Protein AF-A0A965TCE0-F1 (afdb_monomer)

Mean predicted aligned error: 10.78 Å

Structure (mmCIF, N/CA/C/O backbone):
data_AF-A0A965TCE0-F1
#
_entry.id   AF-A0A965TCE0-F1
#
loop_
_atom_site.group_PDB
_atom_site.id
_atom_site.type_symbol
_atom_site.label_atom_id
_atom_site.label_alt_id
_atom_site.label_comp_id
_atom_site.label_asym_id
_atom_site.label_entity_id
_atom_site.label_seq_id
_atom_site.pdbx_PDB_ins_code
_atom_site.Cartn_x
_atom_site.Cartn_y
_atom_site.Cartn_z
_atom_site.occupancy
_atom_site.B_iso_or_equiv
_atom_site.auth_seq_id
_atom_site.auth_comp_id
_atom_site.auth_asym_id
_atom_site.auth_atom_id
_atom_site.pdbx_PDB_model_num
ATOM 1 N N . MET A 1 1 ? -20.098 -4.892 11.037 1.00 59.28 1 MET A N 1
ATOM 2 C CA . MET A 1 1 ? -19.060 -5.563 10.217 1.00 59.28 1 MET A CA 1
ATOM 3 C C . MET A 1 1 ? -19.435 -5.696 8.741 1.00 59.28 1 MET A C 1
ATOM 5 O O . MET A 1 1 ? -18.670 -5.194 7.932 1.00 59.28 1 MET A O 1
ATOM 9 N N . LYS A 1 2 ? -20.600 -6.264 8.374 1.00 73.56 2 LYS A N 1
ATOM 10 C CA . LYS A 1 2 ? -21.004 -6.476 6.961 1.00 73.56 2 LYS A CA 1
ATOM 11 C C . LYS A 1 2 ? -20.882 -5.236 6.051 1.00 73.56 2 LYS A C 1
ATOM 13 O O . LYS A 1 2 ? -20.307 -5.339 4.979 1.00 73.56 2 LYS A O 1
ATOM 18 N N . LYS A 1 3 ? -21.324 -4.051 6.501 1.00 81.31 3 LYS A N 1
ATOM 19 C CA . LYS A 1 3 ? -21.211 -2.800 5.715 1.00 81.31 3 LYS A CA 1
ATOM 20 C C . LYS A 1 3 ? -19.762 -2.355 5.455 1.00 81.31 3 LYS A C 1
ATOM 22 O O . LYS A 1 3 ? -19.452 -1.919 4.359 1.00 81.31 3 LYS A O 1
ATOM 27 N N . ARG A 1 4 ? -18.860 -2.499 6.436 1.00 78.06 4 ARG A N 1
ATOM 28 C CA . ARG A 1 4 ? -17.434 -2.141 6.273 1.00 78.06 4 ARG A CA 1
ATOM 29 C C . ARG A 1 4 ? -16.733 -3.072 5.291 1.00 78.06 4 ARG A C 1
ATOM 31 O O . ARG A 1 4 ? -15.971 -2.614 4.454 1.00 78.06 4 ARG A O 1
ATOM 38 N N . PHE A 1 5 ? -17.042 -4.364 5.377 1.00 77.00 5 PHE A N 1
ATOM 39 C CA . PHE A 1 5 ? -16.544 -5.350 4.426 1.00 77.00 5 PHE A CA 1
ATOM 40 C C . PHE A 1 5 ? -17.052 -5.072 3.004 1.00 77.00 5 PHE A C 1
ATOM 42 O O . PHE A 1 5 ? -16.275 -5.134 2.063 1.00 77.00 5 PHE A O 1
ATOM 49 N N . LEU A 1 6 ? -18.318 -4.667 2.856 1.00 84.88 6 LEU A N 1
ATOM 50 C CA . LEU A 1 6 ? -18.862 -4.226 1.571 1.00 84.88 6 LEU A CA 1
ATOM 51 C C . LEU A 1 6 ? -18.108 -3.011 1.006 1.00 84.88 6 LEU A C 1
ATOM 53 O O . LEU A 1 6 ? -17.729 -3.039 -0.158 1.00 84.88 6 LEU A O 1
ATOM 57 N N . TYR A 1 7 ? -17.849 -1.973 1.813 1.00 81.81 7 TYR A N 1
ATOM 58 C CA . TYR A 1 7 ? -17.068 -0.813 1.359 1.00 81.81 7 TYR A CA 1
ATOM 59 C C . TYR A 1 7 ? -15.640 -1.189 0.966 1.00 81.81 7 TYR A C 1
ATOM 61 O O . TYR A 1 7 ? -15.145 -0.707 -0.043 1.00 81.81 7 TYR A O 1
ATOM 69 N N . PHE A 1 8 ? -15.007 -2.092 1.715 1.00 78.88 8 PHE A N 1
ATOM 70 C CA . PHE A 1 8 ? -13.696 -2.627 1.362 1.00 78.88 8 PHE A CA 1
ATOM 71 C C . PHE A 1 8 ? -13.705 -3.350 0.010 1.00 78.88 8 PHE A C 1
ATOM 73 O O . PHE A 1 8 ? -12.861 -3.066 -0.837 1.00 78.88 8 PHE A O 1
ATOM 80 N N . LEU A 1 9 ? -14.687 -4.224 -0.230 1.00 84.25 9 LEU A N 1
ATOM 81 C CA . LEU A 1 9 ? -14.843 -4.893 -1.523 1.00 84.25 9 LEU A CA 1
ATOM 82 C C . LEU A 1 9 ? -15.108 -3.899 -2.661 1.00 84.25 9 LEU A C 1
ATOM 84 O O . LEU A 1 9 ? -14.527 -4.041 -3.732 1.00 84.25 9 LEU A O 1
ATOM 88 N N . LEU A 1 10 ? -15.938 -2.877 -2.429 1.00 85.50 10 LEU A N 1
ATOM 89 C CA . LEU A 1 10 ? -16.211 -1.827 -3.413 1.00 85.50 10 LEU A CA 1
ATOM 90 C C . LEU A 1 10 ? -14.936 -1.047 -3.763 1.00 85.50 10 LEU A C 1
ATOM 92 O O . LEU A 1 10 ? -14.666 -0.800 -4.932 1.00 85.50 10 LEU A O 1
ATOM 96 N N . SER A 1 11 ? -14.127 -0.701 -2.762 1.00 78.12 11 SER A N 1
ATOM 97 C CA . SER A 1 11 ? -12.841 -0.035 -2.964 1.00 78.12 11 SER A CA 1
ATOM 98 C C . SER A 1 11 ? -11.867 -0.877 -3.787 1.00 78.12 11 SER A C 1
ATOM 100 O O . SER A 1 11 ? -11.228 -0.346 -4.693 1.00 78.12 11 SER A O 1
ATOM 102 N N . ILE A 1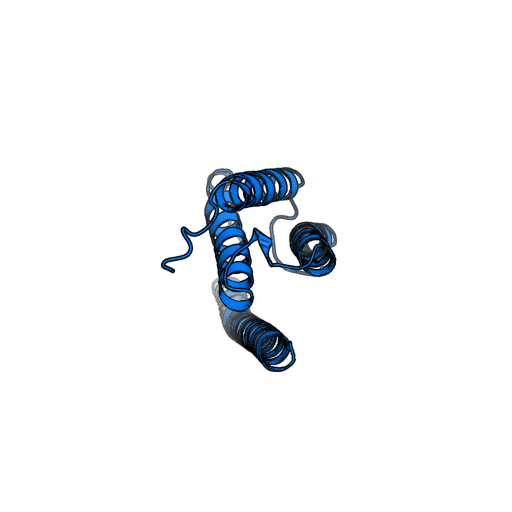 12 ? -11.787 -2.187 -3.526 1.00 81.19 12 ILE A N 1
ATOM 103 C CA . ILE A 1 12 ? -10.992 -3.111 -4.350 1.00 81.19 12 ILE A CA 1
ATOM 104 C C . ILE A 1 12 ? -11.525 -3.142 -5.784 1.00 81.19 12 ILE A C 1
ATOM 106 O O . ILE A 1 12 ? -10.739 -3.065 -6.723 1.00 81.19 12 ILE A O 1
ATOM 110 N N . LEU A 1 13 ? -12.844 -3.216 -5.970 1.00 83.00 13 LEU A N 1
ATOM 111 C CA . LEU A 1 13 ? -13.450 -3.223 -7.300 1.00 83.00 13 LEU A CA 1
ATOM 112 C C . LEU A 1 13 ? -13.110 -1.943 -8.081 1.00 83.00 13 LEU A C 1
ATOM 114 O O . LEU A 1 13 ? -12.699 -2.029 -9.234 1.00 83.00 13 LEU A O 1
ATOM 118 N N . CYS A 1 14 ? -13.212 -0.770 -7.450 1.00 81.50 14 CYS A N 1
ATOM 119 C CA . CYS A 1 14 ? -12.823 0.501 -8.065 1.00 81.50 14 CYS A CA 1
ATOM 120 C C . CYS A 1 14 ? -11.334 0.536 -8.433 1.00 81.50 14 CYS A C 1
ATOM 122 O O . CYS A 1 14 ? -10.990 1.021 -9.510 1.00 81.50 14 CYS A O 1
ATOM 124 N N . LEU A 1 15 ? -10.457 -0.004 -7.578 1.00 78.38 15 LEU A N 1
ATOM 125 C CA . LEU A 1 15 ? -9.028 -0.135 -7.877 1.00 78.38 15 LEU A CA 1
ATOM 126 C C . LEU A 1 15 ? -8.794 -1.033 -9.096 1.00 78.38 15 LEU A C 1
ATOM 128 O O . LEU A 1 15 ? -8.068 -0.637 -10.000 1.00 78.38 15 LEU A O 1
ATOM 132 N N . LEU A 1 16 ? -9.440 -2.200 -9.165 1.00 78.56 16 LEU A N 1
ATOM 133 C CA . LEU A 1 16 ? -9.319 -3.114 -10.306 1.00 78.56 16 LEU A CA 1
ATOM 134 C C . LEU A 1 16 ? -9.824 -2.482 -11.608 1.00 78.56 16 LEU A C 1
ATOM 136 O O . LEU A 1 16 ? -9.181 -2.637 -12.645 1.00 78.56 16 LEU A O 1
ATOM 140 N N . ILE A 1 17 ? -10.932 -1.734 -11.558 1.00 78.44 17 ILE A N 1
ATOM 141 C CA . ILE A 1 17 ? -11.440 -0.976 -12.710 1.00 78.44 17 ILE A CA 1
ATOM 142 C C . ILE A 1 17 ? -10.420 0.087 -13.131 1.00 78.44 17 ILE A C 1
ATOM 144 O O . ILE A 1 17 ? -10.080 0.161 -14.307 1.00 78.44 17 ILE A O 1
ATOM 148 N N . GLY A 1 18 ? -9.893 0.874 -12.187 1.00 72.12 18 GLY A N 1
ATOM 149 C CA . GLY A 1 18 ? -8.883 1.898 -12.468 1.00 72.12 18 GLY A CA 1
ATOM 150 C C . GLY A 1 18 ? -7.609 1.317 -13.085 1.00 72.12 18 GLY A C 1
ATOM 151 O O . GLY A 1 18 ? -7.105 1.849 -14.071 1.00 72.12 18 GLY A O 1
ATOM 152 N N . VAL A 1 19 ? -7.135 0.180 -12.567 1.00 71.06 19 VAL A N 1
ATOM 153 C CA . VAL A 1 19 ? -6.007 -0.572 -13.132 1.00 71.06 19 VAL A CA 1
ATOM 154 C C . VAL A 1 19 ? -6.335 -1.059 -14.545 1.00 71.06 19 VAL A C 1
ATOM 156 O O . VAL A 1 19 ? -5.535 -0.857 -15.453 1.00 71.06 19 VAL A O 1
ATOM 159 N N . GLY A 1 20 ? -7.514 -1.648 -14.764 1.00 75.50 20 GLY A N 1
ATOM 160 C CA . GLY A 1 20 ? -7.950 -2.107 -16.085 1.00 75.50 20 GLY A CA 1
ATOM 161 C C . GLY A 1 20 ? -8.004 -0.977 -17.116 1.00 75.50 20 GLY A C 1
ATOM 162 O O . GLY A 1 20 ? -7.475 -1.125 -18.216 1.00 75.50 20 GLY A O 1
ATOM 163 N N . VAL A 1 21 ? -8.565 0.174 -16.736 1.00 74.50 21 VAL A N 1
ATOM 164 C CA . VAL A 1 21 ? -8.596 1.398 -17.552 1.00 74.50 21 VAL A CA 1
ATOM 165 C C . VAL A 1 21 ? -7.176 1.877 -17.858 1.00 74.50 21 VAL A C 1
ATOM 167 O O . VAL A 1 21 ? -6.846 2.114 -19.017 1.00 74.50 21 VAL A O 1
ATOM 170 N N . TYR A 1 22 ? -6.309 1.962 -16.846 1.00 67.19 22 TYR A N 1
ATOM 171 C CA . TYR A 1 22 ? -4.913 2.351 -17.031 1.00 67.19 22 TYR A CA 1
ATOM 172 C C . TYR A 1 22 ? -4.184 1.425 -18.007 1.00 67.19 22 TYR A C 1
ATOM 174 O O . TYR A 1 22 ? -3.510 1.911 -18.906 1.00 67.19 22 TYR A O 1
ATOM 182 N N . TYR A 1 23 ? -4.342 0.105 -17.888 1.00 65.75 23 TYR A N 1
ATOM 183 C CA . TYR A 1 23 ? -3.731 -0.845 -18.821 1.00 65.75 23 TYR A CA 1
ATOM 184 C C . TYR A 1 23 ? -4.290 -0.738 -20.233 1.00 65.75 23 TYR A C 1
ATOM 186 O O . TYR A 1 23 ? -3.519 -0.834 -21.185 1.00 65.75 23 TYR A O 1
ATOM 194 N N . PHE A 1 24 ? -5.600 -0.528 -20.370 1.00 70.88 24 PHE A N 1
ATOM 195 C CA . PHE A 1 24 ? -6.242 -0.332 -21.664 1.00 70.88 24 PHE A CA 1
ATOM 196 C C . PHE A 1 24 ? -5.622 0.865 -22.401 1.00 70.88 24 PHE A C 1
ATOM 198 O O . PHE A 1 24 ? -5.135 0.702 -23.514 1.00 70.88 24 PHE A O 1
ATOM 205 N N . PHE A 1 25 ? -5.505 2.017 -21.734 1.00 65.62 25 PHE A N 1
ATOM 206 C CA . PHE A 1 25 ? -4.917 3.226 -22.325 1.00 65.62 25 PHE A CA 1
ATOM 207 C C . PHE A 1 25 ? -3.379 3.206 -22.409 1.00 65.62 25 PHE A C 1
ATOM 209 O O . PHE A 1 25 ? -2.800 3.739 -23.353 1.00 65.62 25 PHE A O 1
ATOM 216 N N . LYS A 1 26 ? -2.677 2.574 -21.459 1.00 60.50 26 LYS A N 1
ATOM 217 C CA . LYS A 1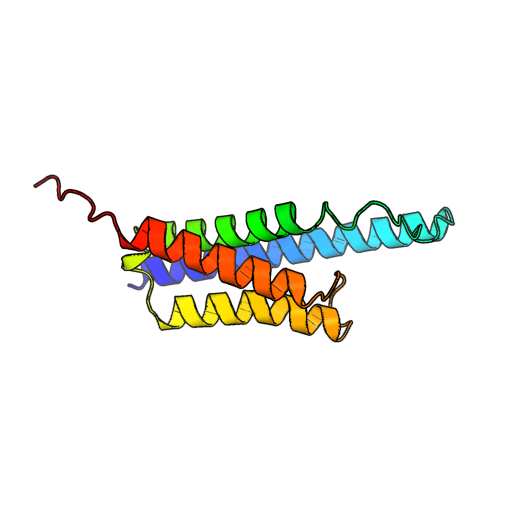 26 ? -1.207 2.438 -21.493 1.00 60.50 26 LYS A CA 1
ATOM 218 C C . LYS A 1 26 ? -0.750 1.552 -22.644 1.00 60.50 26 LYS A C 1
ATOM 220 O O . LYS A 1 26 ? 0.324 1.789 -23.194 1.00 60.50 26 LYS A O 1
ATOM 225 N N . LYS A 1 27 ? -1.547 0.544 -23.012 1.00 52.09 27 LYS A N 1
ATOM 226 C CA . LYS A 1 27 ? -1.276 -0.285 -24.188 1.00 52.09 27 LYS A CA 1
ATOM 227 C C . LYS A 1 27 ? -1.204 0.584 -25.444 1.00 52.09 27 LYS A C 1
ATOM 229 O O . LYS A 1 27 ? -0.267 0.419 -26.214 1.00 52.09 27 LYS A O 1
ATOM 234 N N . ASP A 1 28 ? -2.096 1.562 -25.578 1.00 47.25 28 ASP A N 1
ATOM 235 C CA . ASP A 1 28 ? -2.088 2.495 -26.707 1.00 47.25 28 ASP A CA 1
ATOM 236 C C . ASP A 1 28 ? -0.900 3.462 -26.663 1.00 47.25 28 ASP A C 1
ATOM 238 O O . ASP A 1 28 ? -0.288 3.707 -27.696 1.00 47.25 28 ASP A O 1
ATOM 242 N N . ILE A 1 29 ? -0.499 3.948 -25.484 1.00 52.03 29 ILE A N 1
ATOM 243 C CA . ILE A 1 29 ? 0.675 4.829 -25.337 1.00 52.03 29 ILE A CA 1
ATOM 244 C C . ILE A 1 29 ? 1.976 4.094 -25.687 1.00 52.03 29 ILE A C 1
ATOM 246 O O . ILE A 1 29 ? 2.776 4.613 -26.457 1.00 52.03 29 ILE A O 1
ATOM 250 N N . LEU A 1 30 ? 2.175 2.868 -25.191 1.00 49.16 30 LEU A N 1
ATOM 251 C CA . LEU A 1 30 ? 3.369 2.071 -25.504 1.00 49.16 30 LEU A CA 1
ATOM 252 C C . LEU A 1 30 ? 3.403 1.636 -26.978 1.00 49.16 30 LEU A C 1
ATOM 254 O O . LEU A 1 30 ? 4.477 1.575 -27.575 1.00 49.16 30 LEU A O 1
ATOM 258 N N . VAL A 1 31 ? 2.240 1.366 -27.584 1.00 48.38 31 VAL A N 1
ATOM 259 C CA . VAL A 1 31 ? 2.121 1.098 -29.025 1.00 48.38 31 VAL A CA 1
ATOM 260 C C . VAL A 1 31 ? 2.424 2.362 -29.832 1.00 48.38 31 VAL A C 1
ATOM 262 O O . VAL A 1 31 ? 3.186 2.285 -30.792 1.00 48.38 31 VAL A O 1
ATOM 265 N N . TYR A 1 32 ? 1.925 3.528 -29.424 1.00 45.56 32 TYR A N 1
ATOM 266 C CA . TYR A 1 32 ? 2.173 4.810 -30.086 1.00 45.56 32 TYR A CA 1
ATOM 267 C C . TYR A 1 32 ? 3.643 5.252 -29.979 1.00 45.56 32 TYR A C 1
ATOM 269 O O . TYR A 1 32 ? 4.245 5.625 -30.984 1.00 45.56 32 TYR A O 1
ATOM 277 N N . GLU A 1 33 ? 4.267 5.116 -28.805 1.00 50.78 33 GLU A N 1
ATOM 278 C CA . GLU A 1 33 ? 5.706 5.347 -28.603 1.00 50.78 33 GLU A CA 1
ATOM 279 C C . GLU A 1 33 ? 6.558 4.391 -29.454 1.00 50.78 33 GLU A C 1
ATOM 281 O O . GLU A 1 33 ? 7.543 4.819 -30.062 1.00 50.78 33 GLU A O 1
ATOM 286 N N . SER A 1 34 ? 6.139 3.123 -29.584 1.00 49.72 34 SER A N 1
ATOM 287 C CA . SER A 1 34 ? 6.792 2.156 -30.477 1.00 49.72 34 SER A CA 1
ATOM 288 C C . SER A 1 34 ? 6.614 2.495 -31.964 1.00 49.72 34 SER A C 1
ATOM 290 O O . SER A 1 34 ? 7.547 2.308 -32.743 1.00 49.72 34 SER A O 1
ATOM 292 N N . PHE A 1 35 ? 5.458 3.046 -32.354 1.00 44.69 35 PHE A N 1
ATOM 293 C CA . PHE A 1 35 ? 5.124 3.418 -33.734 1.00 44.69 35 PHE A CA 1
ATOM 294 C C . PHE A 1 35 ? 5.828 4.711 -34.181 1.00 44.69 35 PHE A C 1
ATOM 296 O O . PHE A 1 35 ? 6.182 4.850 -35.347 1.00 44.69 35 PHE A O 1
ATOM 303 N N . ILE A 1 36 ? 6.091 5.636 -33.249 1.00 51.59 36 ILE A N 1
ATOM 304 C CA . ILE A 1 36 ? 6.855 6.879 -33.483 1.00 51.59 36 ILE A CA 1
ATOM 305 C C . ILE A 1 36 ? 8.373 6.648 -33.362 1.00 51.59 36 ILE A C 1
ATOM 307 O O . ILE A 1 36 ? 9.175 7.534 -33.647 1.00 51.59 36 ILE A O 1
ATOM 311 N N . GLY A 1 37 ? 8.806 5.440 -32.986 1.00 43.66 37 GLY A N 1
ATOM 312 C CA . GLY A 1 37 ? 10.226 5.112 -32.864 1.00 43.66 37 GLY A CA 1
ATOM 313 C C . GLY A 1 37 ? 10.903 5.787 -31.670 1.00 43.66 37 GLY A C 1
ATOM 314 O O . GLY A 1 37 ? 12.132 5.887 -31.637 1.00 43.66 37 GLY A O 1
ATOM 315 N N . ILE A 1 38 ? 10.126 6.220 -30.670 1.00 51.06 38 ILE A N 1
ATOM 316 C CA . ILE A 1 38 ? 10.657 6.693 -29.393 1.00 51.06 38 ILE A CA 1
ATOM 317 C C . ILE A 1 38 ? 11.140 5.446 -28.654 1.00 51.06 38 ILE A C 1
ATOM 319 O O . ILE A 1 38 ? 10.414 4.815 -27.888 1.00 51.06 38 ILE A O 1
ATOM 323 N N . LYS A 1 39 ? 12.389 5.043 -28.919 1.00 48.97 39 LYS A N 1
ATOM 324 C CA . LYS A 1 39 ? 13.095 4.116 -28.032 1.00 48.97 39 LYS A CA 1
ATOM 325 C C . LYS A 1 39 ? 12.977 4.708 -26.641 1.00 48.97 39 LYS A C 1
ATOM 327 O O . LYS A 1 39 ? 13.366 5.862 -26.485 1.00 48.97 39 LYS A O 1
ATOM 332 N N . LYS A 1 40 ? 12.452 3.920 -25.690 1.00 49.28 40 LYS A N 1
ATOM 333 C CA . LYS A 1 40 ? 12.522 4.156 -24.242 1.00 49.28 40 LYS A CA 1
ATOM 334 C C . LYS A 1 40 ? 13.888 4.776 -23.983 1.00 49.28 40 LYS A C 1
ATOM 336 O O . LYS A 1 40 ? 14.899 4.074 -24.026 1.00 49.28 40 LYS A O 1
ATOM 341 N N . SER A 1 41 ? 13.949 6.100 -23.901 1.00 43.50 41 SER A N 1
ATOM 342 C CA . SER A 1 41 ? 15.214 6.756 -23.668 1.00 43.50 41 SER A CA 1
ATOM 343 C C . SER A 1 41 ? 15.612 6.239 -22.299 1.00 43.50 41 SER A C 1
ATOM 345 O O . SER A 1 41 ? 14.808 6.245 -21.364 1.00 43.50 41 SER A O 1
ATOM 347 N N . ASN A 1 42 ? 16.815 5.686 -22.196 1.00 42.91 42 ASN A N 1
ATOM 348 C CA . ASN A 1 42 ? 17.465 5.551 -20.907 1.00 42.91 42 ASN A CA 1
ATOM 349 C C . ASN A 1 42 ? 17.645 6.988 -20.416 1.00 42.91 42 ASN A C 1
ATOM 351 O O . ASN A 1 42 ? 18.668 7.617 -20.666 1.00 42.91 42 ASN A O 1
ATOM 355 N N . ILE A 1 43 ? 16.590 7.573 -19.848 1.00 47.56 43 ILE A N 1
ATOM 356 C CA . ILE A 1 43 ? 16.655 8.895 -19.262 1.00 47.56 43 ILE A CA 1
ATOM 357 C C . ILE A 1 43 ? 17.322 8.665 -17.915 1.00 47.56 43 ILE A C 1
ATOM 359 O O . ILE A 1 43 ? 16.667 8.462 -16.895 1.00 47.56 43 ILE A O 1
ATOM 363 N N . GLU A 1 44 ? 18.652 8.676 -17.937 1.00 40.41 44 GLU A N 1
ATOM 364 C CA . GLU A 1 44 ? 19.553 8.520 -16.790 1.00 40.41 44 GLU A CA 1
ATOM 365 C C . GLU A 1 44 ? 19.352 9.603 -15.697 1.00 40.41 44 GLU A C 1
ATOM 367 O O . GLU A 1 44 ? 20.078 9.637 -14.710 1.00 40.41 44 GLU A O 1
ATOM 372 N N . GLY A 1 45 ? 18.335 10.467 -15.821 1.00 40.00 45 GLY A N 1
ATOM 373 C CA . GLY A 1 45 ? 17.971 11.515 -14.862 1.00 40.00 45 GLY A CA 1
ATOM 374 C C . GLY A 1 45 ? 16.750 11.238 -13.967 1.00 40.00 45 GLY A C 1
ATOM 375 O O . GLY A 1 45 ? 16.512 12.017 -13.050 1.00 40.00 45 GLY A O 1
ATOM 376 N N . TYR A 1 46 ? 15.976 10.161 -14.174 1.00 45.34 46 TYR A N 1
ATOM 377 C CA . TYR A 1 46 ? 14.728 9.906 -13.412 1.00 45.34 46 TYR A CA 1
ATOM 378 C C . TYR A 1 46 ? 14.896 9.082 -12.120 1.00 45.34 46 TYR A C 1
ATOM 380 O O . TYR A 1 46 ? 13.909 8.725 -11.482 1.00 45.34 46 TYR A O 1
ATOM 3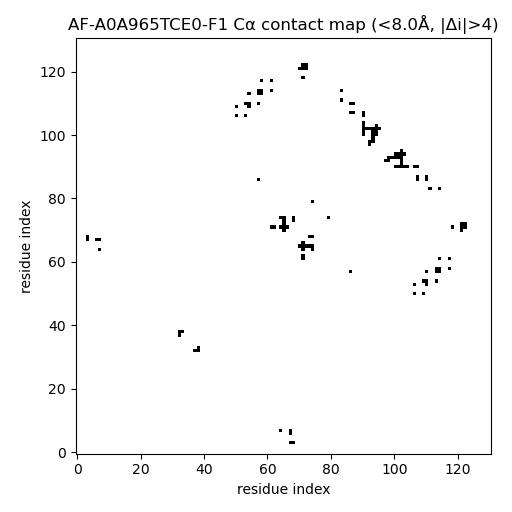88 N N . SER A 1 47 ? 16.129 8.818 -11.678 1.00 47.59 47 SER A N 1
ATOM 389 C CA . SER A 1 47 ? 16.410 8.021 -10.466 1.00 47.59 47 SER A CA 1
ATOM 390 C C . SER A 1 47 ? 15.804 8.617 -9.180 1.00 47.59 47 SER A C 1
ATOM 392 O O . SER A 1 47 ? 15.386 7.891 -8.284 1.00 47.59 47 SER A O 1
ATOM 394 N N . PHE A 1 48 ? 15.668 9.945 -9.103 1.00 44.31 48 PHE A N 1
ATOM 395 C CA . PHE A 1 48 ? 15.125 10.635 -7.926 1.00 44.31 48 PHE A CA 1
ATOM 396 C C . PHE A 1 48 ? 13.616 10.932 -7.989 1.00 44.31 48 PHE A C 1
ATOM 398 O O . PHE A 1 48 ? 13.120 11.606 -7.092 1.00 44.31 48 PHE A O 1
ATOM 405 N N . ALA A 1 49 ? 12.871 10.485 -9.007 1.00 52.50 49 ALA A N 1
ATOM 406 C CA . ALA A 1 49 ? 11.495 10.957 -9.241 1.00 52.50 49 ALA A CA 1
ATOM 407 C C . ALA A 1 49 ? 10.385 9.894 -9.109 1.00 52.50 49 ALA A C 1
ATOM 409 O O . ALA A 1 49 ? 9.213 10.269 -9.106 1.00 52.50 49 ALA A O 1
ATOM 410 N N . ASN A 1 50 ? 10.716 8.606 -8.957 1.00 61.41 50 ASN A N 1
ATOM 411 C CA . ASN A 1 50 ? 9.700 7.538 -8.896 1.00 61.41 50 ASN A CA 1
ATOM 412 C C . ASN A 1 50 ? 9.157 7.270 -7.479 1.00 61.41 50 ASN A C 1
ATOM 414 O O . ASN A 1 50 ? 7.985 6.945 -7.328 1.00 61.41 50 ASN A O 1
ATOM 418 N N . TRP A 1 51 ? 9.946 7.539 -6.434 1.00 67.88 51 TRP A N 1
ATOM 419 C CA . TRP A 1 51 ? 9.561 7.270 -5.038 1.00 67.88 51 TRP A CA 1
ATOM 420 C C . TRP A 1 51 ? 8.357 8.088 -4.540 1.00 67.88 51 TRP A C 1
ATOM 422 O O . TRP A 1 51 ? 7.641 7.655 -3.638 1.00 67.88 51 TRP A O 1
ATOM 432 N N . LEU A 1 52 ? 8.125 9.286 -5.092 1.00 72.56 52 LEU A N 1
ATOM 433 C CA . LEU A 1 52 ? 7.023 10.152 -4.663 1.00 72.56 52 LEU A CA 1
ATOM 434 C C . LEU A 1 52 ? 5.654 9.640 -5.155 1.00 72.56 52 LEU A C 1
ATOM 436 O O . LEU A 1 52 ? 4.766 9.498 -4.314 1.00 72.56 52 LEU A O 1
ATOM 440 N N . PRO A 1 53 ? 5.449 9.341 -6.455 1.00 75.19 53 PRO A N 1
ATOM 441 C CA . PRO A 1 53 ? 4.247 8.648 -6.924 1.00 75.19 53 PRO A CA 1
ATOM 442 C C . PRO A 1 53 ? 3.935 7.366 -6.144 1.00 75.19 53 PRO A C 1
ATOM 444 O O . PRO A 1 53 ? 2.785 7.154 -5.756 1.00 75.19 53 PRO A O 1
ATOM 447 N N . ASP A 1 54 ? 4.964 6.572 -5.858 1.00 75.38 54 ASP A N 1
ATOM 448 C CA . ASP A 1 54 ? 4.866 5.309 -5.130 1.00 75.38 54 ASP A CA 1
ATOM 449 C C . ASP A 1 54 ? 4.383 5.525 -3.688 1.00 75.38 54 ASP A C 1
ATOM 451 O O . ASP A 1 54 ? 3.369 4.960 -3.264 1.00 75.38 54 ASP A O 1
ATOM 455 N N . LEU A 1 55 ? 5.004 6.457 -2.957 1.00 80.44 55 LEU A N 1
ATOM 456 C CA . LEU A 1 55 ? 4.530 6.870 -1.633 1.00 80.44 55 LEU A CA 1
ATOM 457 C C . LEU A 1 55 ? 3.114 7.452 -1.675 1.00 80.44 55 LEU A C 1
ATOM 459 O O . LEU A 1 55 ? 2.307 7.180 -0.788 1.00 80.44 55 LEU A O 1
ATOM 463 N N . CYS A 1 56 ? 2.778 8.262 -2.681 1.00 82.69 56 CYS A N 1
ATOM 464 C CA . CYS A 1 56 ? 1.437 8.829 -2.813 1.00 82.69 56 CYS A CA 1
ATOM 465 C C . CYS A 1 56 ? 0.380 7.735 -2.988 1.00 82.69 56 CYS A C 1
ATOM 467 O O . CYS A 1 56 ? -0.687 7.822 -2.370 1.00 82.69 56 CYS A O 1
ATOM 469 N N . TRP A 1 57 ? 0.669 6.708 -3.788 1.00 83.56 57 TRP A N 1
ATOM 470 C CA . TRP A 1 57 ? -0.204 5.551 -3.949 1.00 83.56 57 TRP A CA 1
ATOM 471 C C . TRP A 1 57 ? -0.373 4.798 -2.626 1.00 83.56 57 TRP A C 1
ATOM 473 O O . TRP A 1 57 ? -1.509 4.579 -2.189 1.00 83.56 57 TRP A O 1
ATOM 483 N N . GLU A 1 58 ? 0.733 4.476 -1.952 1.00 88.50 58 GLU A N 1
ATOM 484 C CA . GLU A 1 58 ? 0.714 3.746 -0.686 1.00 88.50 58 GLU A CA 1
ATOM 485 C C . GLU A 1 58 ? -0.106 4.505 0.361 1.00 88.50 58 GLU A C 1
ATOM 487 O O . GLU A 1 58 ? -1.066 3.979 0.927 1.00 88.50 58 GLU A O 1
ATOM 492 N N . ILE A 1 59 ? 0.231 5.773 0.598 1.00 89.19 59 ILE A N 1
ATOM 493 C CA . ILE A 1 59 ? -0.421 6.608 1.606 1.00 89.19 59 ILE A CA 1
ATOM 494 C C . ILE A 1 59 ? -1.913 6.767 1.297 1.00 89.19 59 ILE A C 1
ATOM 496 O O . ILE A 1 59 ? -2.739 6.668 2.208 1.00 89.19 59 ILE A O 1
ATOM 500 N N . SER A 1 60 ? -2.286 6.945 0.026 1.00 88.50 60 SER A N 1
ATOM 501 C CA . SER A 1 60 ? -3.696 6.993 -0.384 1.00 88.50 60 SER A CA 1
ATOM 502 C C . SER A 1 60 ? -4.430 5.694 -0.042 1.00 88.50 60 SER A C 1
ATOM 504 O O . SER A 1 60 ? -5.547 5.731 0.485 1.00 88.50 60 SER A O 1
ATOM 506 N N . PHE A 1 61 ? -3.794 4.542 -0.269 1.00 89.38 61 PHE A N 1
ATOM 507 C CA . PHE A 1 61 ? -4.356 3.237 0.074 1.00 89.38 61 PHE A CA 1
ATOM 508 C C . PHE A 1 61 ? -4.525 3.065 1.592 1.00 89.38 61 PHE A C 1
ATOM 510 O O . PHE A 1 61 ? -5.595 2.666 2.063 1.00 89.38 61 PHE A O 1
ATOM 517 N N . LEU A 1 62 ? -3.525 3.452 2.387 1.00 91.88 62 LEU A N 1
ATOM 518 C CA . LEU A 1 62 ? -3.591 3.395 3.852 1.00 91.88 62 LEU A CA 1
ATOM 519 C C . LEU A 1 62 ? -4.669 4.332 4.427 1.00 91.88 62 LEU A C 1
ATOM 521 O O . LEU A 1 62 ? -5.395 3.959 5.361 1.00 91.88 62 LEU A O 1
ATOM 525 N N . PHE A 1 63 ? -4.838 5.527 3.852 1.00 90.81 63 PHE A N 1
ATOM 526 C CA . PHE A 1 63 ? -5.926 6.441 4.207 1.00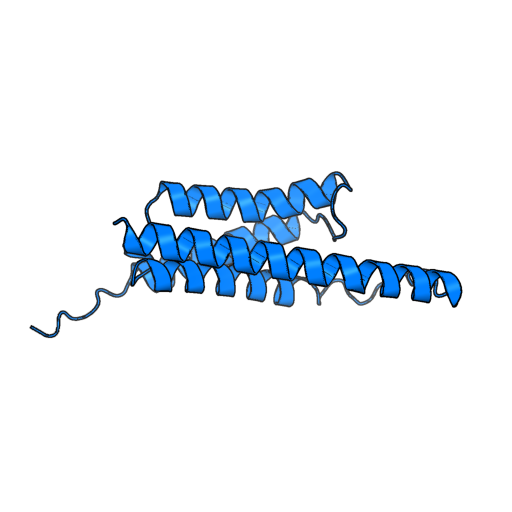 90.81 63 PHE A CA 1
ATOM 527 C C . PHE A 1 63 ? -7.299 5.865 3.870 1.00 90.81 63 PHE A C 1
ATOM 529 O O . PHE A 1 63 ? -8.203 5.933 4.704 1.00 90.81 63 PHE A O 1
ATOM 536 N N . MET A 1 64 ? -7.459 5.252 2.697 1.00 91.19 64 MET A N 1
ATOM 537 C CA . MET A 1 64 ? -8.703 4.590 2.305 1.00 91.19 64 MET A CA 1
ATOM 538 C C . MET A 1 64 ? -9.093 3.494 3.309 1.00 91.19 64 MET A C 1
ATOM 540 O O . MET A 1 64 ? -10.225 3.469 3.798 1.00 91.19 64 MET A O 1
ATOM 544 N N . LEU A 1 65 ? -8.152 2.622 3.687 1.00 90.75 65 LEU A N 1
ATOM 545 C CA . LEU A 1 65 ? -8.384 1.586 4.701 1.00 90.75 65 LEU A CA 1
ATOM 546 C C . LEU A 1 65 ? -8.749 2.187 6.063 1.00 90.75 65 LEU A C 1
ATOM 548 O O . LEU A 1 65 ? -9.684 1.728 6.727 1.00 90.75 65 LEU A O 1
ATOM 552 N N . SER A 1 66 ? -8.046 3.249 6.458 1.00 90.19 66 SER A N 1
ATOM 553 C CA . SER A 1 66 ? -8.342 3.998 7.680 1.00 90.19 66 SER A CA 1
ATOM 554 C C . SER A 1 66 ? -9.755 4.580 7.662 1.00 90.19 66 SER A C 1
ATOM 556 O O . SER A 1 66 ? -10.446 4.502 8.675 1.00 90.19 66 SER A O 1
ATOM 558 N N . ALA A 1 67 ? -10.211 5.107 6.525 1.00 87.19 67 ALA A N 1
ATOM 559 C CA . ALA A 1 67 ? -11.546 5.671 6.362 1.00 87.19 67 ALA A CA 1
ATOM 560 C C . ALA A 1 67 ? -12.642 4.597 6.464 1.00 87.19 67 ALA A C 1
ATOM 562 O O . ALA A 1 67 ? -13.613 4.786 7.198 1.00 87.19 67 ALA A O 1
ATOM 563 N N . ILE A 1 68 ? -12.465 3.433 5.824 1.00 87.94 68 ILE A N 1
ATOM 564 C CA . ILE A 1 68 ? -13.438 2.322 5.880 1.00 87.94 68 ILE A CA 1
ATOM 565 C C . ILE A 1 68 ? -13.645 1.827 7.322 1.00 87.94 68 ILE A C 1
ATOM 567 O O . ILE A 1 68 ? -14.769 1.516 7.737 1.00 87.94 68 ILE A O 1
ATOM 571 N N . TRP A 1 69 ? -12.569 1.754 8.111 1.00 87.06 69 TRP A N 1
ATOM 572 C CA . TRP A 1 69 ? -12.634 1.342 9.518 1.00 87.06 69 TRP A CA 1
ATOM 573 C C . TRP A 1 69 ? -12.860 2.494 10.503 1.00 87.06 69 TRP A C 1
ATOM 575 O O . TRP A 1 69 ? -13.083 2.239 11.689 1.00 87.06 69 TRP A O 1
ATOM 585 N N . GLY A 1 70 ? -12.857 3.738 10.024 1.00 84.81 70 GLY A N 1
ATOM 586 C CA . GLY A 1 70 ? -12.989 4.974 10.796 1.00 84.81 70 GLY A CA 1
ATOM 587 C C . GLY A 1 70 ? -11.697 5.449 11.473 1.00 84.81 70 GLY A C 1
ATOM 588 O O . GLY A 1 70 ? -11.601 6.611 11.856 1.00 84.81 70 GLY A O 1
ATOM 589 N N . ASN A 1 71 ? -10.702 4.575 11.642 1.00 87.12 71 ASN A N 1
ATOM 590 C CA . ASN A 1 71 ? -9.365 4.922 12.122 1.00 87.12 71 ASN A CA 1
ATOM 591 C C . ASN A 1 71 ? -8.373 3.789 11.797 1.00 87.12 71 ASN A C 1
ATOM 593 O O . ASN A 1 71 ? -8.737 2.615 11.900 1.00 87.12 71 ASN A O 1
ATOM 597 N N . TRP A 1 72 ? -7.107 4.113 11.513 1.00 90.69 72 TRP A N 1
ATOM 598 C CA . TRP A 1 72 ? -6.046 3.122 11.276 1.00 90.69 72 TRP A CA 1
ATOM 599 C C . TRP A 1 72 ? -5.866 2.115 12.425 1.00 90.69 72 TRP A C 1
ATOM 601 O O . TRP A 1 72 ? -5.593 0.932 12.207 1.00 90.69 72 TRP A O 1
ATOM 611 N N . ARG A 1 73 ? -6.066 2.539 13.679 1.00 87.00 73 ARG A N 1
ATOM 612 C CA . ARG A 1 73 ? -6.017 1.651 14.854 1.00 87.00 73 ARG A CA 1
ATOM 613 C C . ARG A 1 73 ? -7.061 0.540 14.807 1.00 87.00 73 ARG A C 1
ATOM 615 O O . ARG A 1 73 ? -6.812 -0.539 15.330 1.00 87.00 73 ARG A O 1
ATOM 622 N N . LEU A 1 74 ? -8.220 0.818 14.212 1.00 88.88 74 LEU A N 1
ATOM 623 C CA . LEU A 1 74 ? -9.343 -0.115 14.133 1.00 88.88 74 LEU A CA 1
ATOM 624 C C . LEU A 1 74 ? -9.221 -1.077 12.947 1.00 88.88 74 LEU A C 1
ATOM 626 O O . LEU A 1 74 ? -9.985 -2.040 12.884 1.00 88.88 74 LEU A O 1
ATOM 630 N N . VAL A 1 75 ? -8.287 -0.829 12.023 1.00 89.62 75 VAL A N 1
ATOM 631 C CA . VAL A 1 75 ? -8.004 -1.743 10.914 1.00 89.62 75 VAL A CA 1
ATOM 632 C C . VAL A 1 75 ? -7.424 -3.049 11.487 1.00 89.62 75 VAL A C 1
ATOM 634 O O . VAL A 1 75 ? -6.424 -2.998 12.214 1.00 89.62 75 VAL A O 1
ATOM 637 N N . PRO A 1 76 ? -8.029 -4.217 11.188 1.00 90.94 76 PRO A N 1
ATOM 638 C CA . PRO A 1 76 ? -7.561 -5.519 11.647 1.00 90.94 76 PRO A CA 1
ATOM 639 C C . PRO A 1 76 ? -6.112 -5.785 11.247 1.00 90.94 76 PRO A C 1
ATOM 641 O O . PRO A 1 76 ? -5.696 -5.445 10.140 1.00 90.94 76 PRO A O 1
ATOM 644 N N . LEU A 1 77 ? -5.363 -6.461 12.122 1.00 89.69 77 LEU A N 1
ATOM 645 C CA . LEU A 1 77 ? -3.966 -6.807 11.858 1.00 89.69 77 LEU A CA 1
ATOM 646 C C . LEU A 1 77 ? -3.806 -7.627 10.569 1.00 89.69 77 LEU A C 1
ATOM 648 O O . LEU A 1 77 ? -2.885 -7.373 9.805 1.00 89.69 77 LEU A O 1
ATOM 652 N N . SER A 1 78 ? -4.734 -8.542 10.282 1.00 91.38 78 SER A N 1
ATOM 653 C CA . SER A 1 78 ? -4.725 -9.323 9.039 1.00 91.38 78 SER A CA 1
ATOM 654 C C . SER A 1 78 ? -4.791 -8.449 7.784 1.00 91.38 78 SER A C 1
ATOM 656 O O . SER A 1 78 ? -4.080 -8.715 6.823 1.00 91.38 78 SER A O 1
ATOM 658 N N . ILE A 1 79 ? -5.586 -7.374 7.801 1.00 89.94 79 ILE A N 1
ATOM 659 C CA . ILE A 1 79 ? -5.691 -6.431 6.677 1.00 89.94 79 ILE A CA 1
ATOM 660 C C . ILE A 1 79 ? -4.418 -5.594 6.557 1.00 89.94 79 ILE A C 1
ATOM 662 O O . ILE A 1 79 ? -3.956 -5.347 5.448 1.00 89.94 79 ILE A O 1
ATOM 666 N N . LYS A 1 80 ? -3.816 -5.202 7.685 1.00 91.31 80 LYS A N 1
ATOM 667 C CA . LYS A 1 80 ? -2.526 -4.494 7.700 1.00 91.31 80 LYS A CA 1
ATOM 668 C C . LYS A 1 80 ? -1.411 -5.340 7.091 1.00 91.31 80 LYS A C 1
ATOM 670 O O . LYS A 1 80 ? -0.695 -4.854 6.226 1.00 91.31 80 LYS A O 1
ATOM 675 N N . LEU A 1 81 ? -1.309 -6.604 7.503 1.00 90.94 81 LEU A N 1
ATOM 676 C CA . LEU A 1 81 ? -0.331 -7.544 6.957 1.00 90.94 81 LEU A CA 1
ATOM 677 C C . LEU A 1 81 ? -0.583 -7.805 5.471 1.00 90.94 81 LEU A C 1
ATOM 679 O O . LEU A 1 81 ? 0.348 -7.703 4.687 1.00 90.94 81 LEU A O 1
ATOM 683 N N . ALA A 1 82 ? -1.836 -8.041 5.069 1.00 90.44 82 ALA A N 1
ATOM 684 C CA . ALA A 1 82 ? -2.185 -8.211 3.659 1.00 90.44 82 ALA A CA 1
ATOM 685 C C . ALA A 1 82 ? -1.839 -6.970 2.821 1.00 90.44 82 ALA A C 1
ATOM 687 O O . ALA A 1 82 ? -1.351 -7.105 1.708 1.00 90.44 82 ALA A O 1
ATOM 688 N N . THR A 1 83 ? -2.042 -5.767 3.364 1.00 90.81 83 THR A N 1
ATOM 689 C CA . THR A 1 83 ? -1.666 -4.506 2.706 1.00 90.81 83 THR A CA 1
ATOM 690 C C . THR A 1 83 ? -0.162 -4.429 2.489 1.00 90.81 83 THR A C 1
ATOM 692 O O . THR A 1 83 ? 0.274 -4.186 1.370 1.00 90.81 83 THR A O 1
ATOM 695 N N . LEU A 1 84 ? 0.629 -4.709 3.528 1.00 89.44 84 LEU A N 1
ATOM 696 C CA . LEU A 1 84 ? 2.084 -4.747 3.412 1.00 89.44 84 LEU A CA 1
ATOM 697 C C . LEU A 1 84 ? 2.535 -5.802 2.390 1.00 89.44 84 LEU A C 1
ATOM 69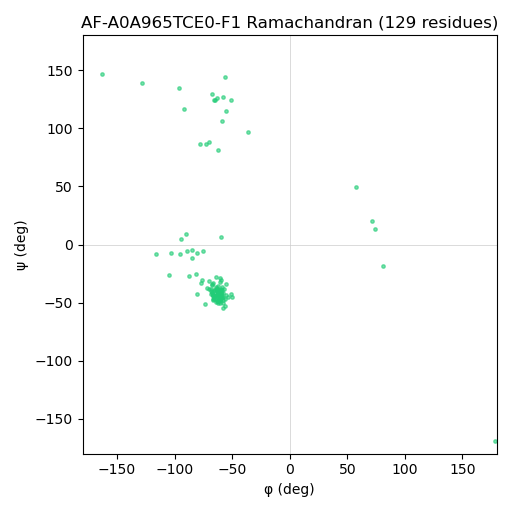9 O O . LEU A 1 84 ? 3.394 -5.526 1.561 1.00 89.44 84 LEU A O 1
ATOM 703 N N . SER A 1 85 ? 1.916 -6.986 2.395 1.00 89.44 85 SER A N 1
ATOM 704 C CA . SER A 1 85 ? 2.185 -8.032 1.403 1.00 89.44 85 SER A CA 1
ATOM 705 C C . SER A 1 85 ? 1.830 -7.609 -0.020 1.00 89.44 85 SER A C 1
ATOM 707 O O . SER A 1 85 ? 2.544 -7.990 -0.937 1.00 89.44 85 SER A O 1
ATOM 709 N N . VAL A 1 86 ? 0.763 -6.830 -0.223 1.00 88.19 86 VAL A N 1
ATOM 710 C CA . VAL A 1 86 ? 0.414 -6.283 -1.543 1.00 88.19 86 VAL A CA 1
ATOM 711 C C . VAL A 1 86 ? 1.468 -5.282 -1.999 1.00 88.19 86 VAL A C 1
ATOM 713 O O . VAL A 1 86 ? 1.935 -5.404 -3.121 1.00 88.19 86 VAL A O 1
ATOM 716 N N . ILE A 1 87 ? 1.878 -4.354 -1.133 1.00 86.31 87 ILE A N 1
ATOM 717 C CA . ILE A 1 87 ? 2.869 -3.318 -1.454 1.00 86.31 87 ILE A CA 1
ATOM 718 C C . ILE A 1 87 ? 4.239 -3.922 -1.793 1.00 86.31 87 ILE A C 1
ATOM 720 O O . ILE A 1 87 ? 4.833 -3.617 -2.823 1.00 86.31 87 ILE A O 1
ATOM 724 N N . VAL A 1 88 ? 4.732 -4.838 -0.961 1.00 84.81 88 VAL A N 1
ATOM 725 C CA . VAL A 1 88 ? 5.992 -5.543 -1.242 1.00 84.81 88 VAL A CA 1
ATOM 726 C C . VAL A 1 88 ? 5.827 -6.481 -2.441 1.00 84.81 88 VAL A C 1
ATOM 728 O O . VAL A 1 88 ? 6.720 -6.608 -3.275 1.00 84.81 88 VAL A O 1
ATOM 731 N N . GLY A 1 89 ? 4.669 -7.132 -2.551 1.00 86.25 89 GLY A N 1
ATOM 732 C CA . GLY A 1 89 ? 4.349 -8.050 -3.635 1.00 86.25 89 GLY A CA 1
ATOM 733 C C . GLY A 1 89 ? 4.323 -7.374 -5.001 1.00 86.25 89 GLY A C 1
ATOM 734 O O . GLY A 1 89 ? 4.790 -7.974 -5.963 1.00 86.25 89 GLY A O 1
ATOM 735 N N . THR A 1 90 ? 3.838 -6.133 -5.107 1.00 83.06 90 THR A N 1
ATOM 736 C CA . THR A 1 90 ? 3.842 -5.398 -6.377 1.00 83.06 90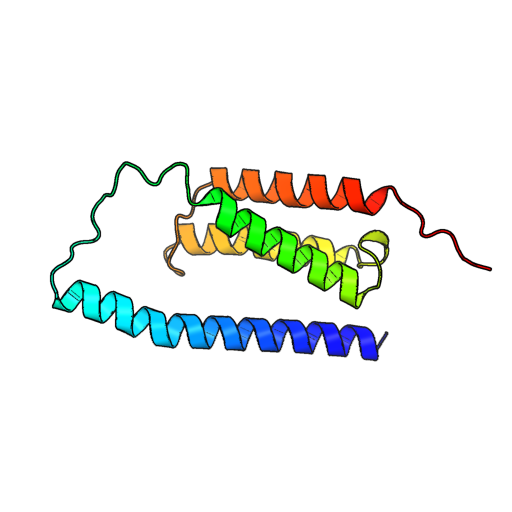 THR A CA 1
ATOM 737 C C . THR A 1 90 ? 5.256 -5.164 -6.889 1.00 83.06 90 THR A C 1
ATOM 739 O O . THR A 1 90 ? 5.499 -5.426 -8.063 1.00 83.06 90 THR A O 1
ATOM 742 N N . GLU A 1 91 ? 6.201 -4.795 -6.022 1.00 84.94 91 GLU A N 1
ATOM 743 C CA . GLU A 1 91 ? 7.609 -4.635 -6.412 1.00 84.94 91 GLU A CA 1
ATOM 744 C C . GLU A 1 91 ? 8.257 -5.965 -6.795 1.00 84.94 91 GLU A C 1
ATOM 746 O O . GLU A 1 91 ? 8.908 -6.066 -7.831 1.00 84.94 91 GLU A O 1
ATOM 751 N N . LEU A 1 92 ? 8.011 -7.034 -6.033 1.00 83.25 92 LEU A N 1
ATOM 752 C CA . LEU A 1 92 ? 8.523 -8.365 -6.379 1.00 83.25 92 LEU A CA 1
ATOM 753 C C . LEU A 1 92 ? 8.000 -8.849 -7.739 1.00 83.25 92 LEU A C 1
ATOM 755 O O . LEU A 1 92 ? 8.740 -9.433 -8.527 1.00 83.25 92 LEU A O 1
ATOM 759 N N . VAL A 1 93 ? 6.730 -8.592 -8.046 1.00 82.44 93 VAL A N 1
ATOM 760 C CA . VAL A 1 93 ? 6.130 -8.954 -9.337 1.00 82.44 93 VAL A CA 1
ATOM 761 C C . VAL A 1 93 ? 6.695 -8.091 -10.479 1.00 82.44 93 VAL A C 1
ATOM 763 O O . VAL A 1 93 ? 6.849 -8.592 -11.596 1.00 82.44 93 VAL A O 1
ATOM 766 N N . GLN A 1 94 ? 7.066 -6.832 -10.214 1.00 80.19 94 GLN A N 1
ATOM 767 C CA . GLN A 1 94 ? 7.811 -5.998 -11.165 1.00 80.19 94 GLN A CA 1
ATOM 768 C C . GLN A 1 94 ? 9.241 -6.517 -11.387 1.00 80.19 94 GLN A C 1
ATOM 770 O O . GLN A 1 94 ? 9.672 -6.608 -12.535 1.00 80.19 94 GLN A O 1
ATOM 775 N N . MET A 1 95 ? 9.942 -6.948 -10.329 1.00 79.31 95 MET A N 1
ATOM 776 C CA . MET A 1 95 ? 11.272 -7.577 -10.423 1.00 79.31 95 MET A CA 1
ATOM 777 C C . MET A 1 95 ? 11.255 -8.847 -11.283 1.00 79.31 95 MET A C 1
ATOM 779 O O . MET A 1 95 ? 12.199 -9.114 -12.022 1.00 79.31 95 MET A O 1
ATOM 783 N N . LEU A 1 96 ? 10.169 -9.623 -11.214 1.00 81.75 96 LEU A N 1
ATOM 784 C CA . LEU A 1 96 ? 9.950 -10.807 -12.053 1.00 81.75 96 LEU A CA 1
ATOM 785 C C . LEU A 1 96 ? 9.548 -10.467 -13.501 1.00 81.75 96 LEU A C 1
ATOM 787 O O . LEU A 1 96 ? 9.415 -11.370 -14.327 1.00 81.75 96 LEU A O 1
ATOM 791 N N . GLY A 1 97 ? 9.335 -9.188 -13.823 1.00 74.69 97 GLY A N 1
ATOM 792 C CA . GLY A 1 97 ? 8.961 -8.718 -15.158 1.00 74.69 97 GLY A CA 1
ATOM 793 C C . GLY A 1 97 ? 7.510 -9.003 -15.553 1.00 74.69 97 GLY A C 1
ATOM 794 O O . GLY A 1 97 ? 7.165 -8.897 -16.728 1.00 74.69 97 GLY A O 1
ATOM 795 N N . TRP A 1 98 ? 6.646 -9.377 -14.605 1.00 72.88 98 TRP A N 1
ATOM 796 C CA . TRP A 1 98 ? 5.237 -9.697 -14.883 1.00 72.88 98 TRP A CA 1
ATOM 797 C C . TRP A 1 98 ? 4.361 -8.447 -14.992 1.00 72.88 98 TRP A C 1
ATOM 799 O O . TRP A 1 98 ? 3.322 -8.464 -15.651 1.00 72.88 98 TRP A O 1
ATOM 809 N N . ILE A 1 99 ? 4.776 -7.360 -14.340 1.00 73.19 99 ILE A N 1
ATOM 810 C CA . ILE A 1 99 ? 4.111 -6.057 -14.349 1.00 73.19 99 ILE A CA 1
ATOM 811 C C . ILE A 1 99 ? 5.160 -4.996 -14.722 1.00 73.19 99 ILE A C 1
ATOM 813 O O . ILE A 1 99 ? 6.290 -5.071 -14.244 1.00 73.19 99 ILE A O 1
ATOM 817 N N . PRO A 1 100 ? 4.826 -3.998 -15.563 1.00 62.25 100 PRO A N 1
ATOM 818 C CA . PRO A 1 100 ? 5.725 -2.892 -15.867 1.00 62.25 100 PRO A CA 1
ATOM 819 C C . PRO A 1 100 ? 5.997 -2.039 -14.622 1.00 62.25 100 PRO A C 1
ATOM 821 O O . PRO A 1 100 ? 5.065 -1.477 -14.051 1.00 62.25 100 PRO A O 1
ATOM 824 N N . GLY A 1 101 ? 7.270 -1.867 -14.280 1.00 68.94 101 GLY A N 1
ATOM 825 C CA . GLY A 1 101 ? 7.735 -0.992 -13.206 1.00 68.94 101 GLY A CA 1
ATOM 826 C C . GLY A 1 101 ? 9.253 -1.065 -13.044 1.00 68.94 101 GLY A C 1
ATOM 827 O O . GLY A 1 101 ? 9.929 -1.592 -13.934 1.00 68.94 101 GLY A O 1
ATOM 828 N N . THR A 1 102 ? 9.778 -0.488 -11.965 1.00 71.25 102 THR A N 1
ATOM 829 C CA . THR A 1 102 ? 11.217 -0.468 -11.661 1.00 71.25 102 THR A CA 1
ATOM 830 C C . THR A 1 102 ? 11.675 -1.775 -11.033 1.00 71.25 102 THR A C 1
ATOM 832 O O . THR A 1 102 ? 12.722 -2.283 -11.432 1.00 71.25 102 THR A O 1
ATOM 835 N N . GLY A 1 103 ? 10.895 -2.331 -10.097 1.00 67.94 103 GLY A N 1
ATOM 836 C CA . GLY A 1 103 ? 11.315 -3.492 -9.320 1.00 67.94 103 GLY A CA 1
ATOM 837 C C . GLY A 1 103 ? 12.615 -3.224 -8.555 1.00 67.94 103 GLY A C 1
ATOM 838 O O . GLY A 1 103 ? 13.563 -4.003 -8.663 1.00 67.94 103 GLY A O 1
ATOM 839 N N . ASP A 1 104 ? 12.703 -2.103 -7.832 1.00 77.94 104 ASP A N 1
ATOM 840 C CA . ASP A 1 104 ? 13.881 -1.775 -7.021 1.00 77.94 104 ASP A CA 1
ATOM 841 C C . ASP A 1 104 ? 13.656 -2.193 -5.558 1.00 77.94 104 ASP A C 1
ATOM 843 O O . ASP A 1 104 ? 12.638 -1.909 -4.927 1.00 77.94 104 ASP A O 1
ATOM 847 N N . ILE A 1 105 ? 14.662 -2.835 -4.965 1.00 79.56 105 ILE A N 1
ATOM 848 C CA . ILE A 1 105 ? 14.688 -3.151 -3.531 1.00 79.56 105 ILE A CA 1
ATOM 849 C C . ILE A 1 105 ? 14.625 -1.869 -2.685 1.00 79.56 105 ILE A C 1
ATOM 851 O O . ILE A 1 105 ? 14.112 -1.888 -1.563 1.00 79.56 105 ILE A O 1
ATOM 855 N N . LYS A 1 106 ? 15.125 -0.741 -3.202 1.00 80.12 106 LYS A N 1
ATOM 856 C CA . LYS A 1 106 ? 14.997 0.560 -2.534 1.00 80.12 106 LYS A CA 1
ATOM 857 C C . LYS A 1 106 ? 13.541 1.000 -2.416 1.00 80.12 106 LYS A C 1
ATOM 859 O O . LYS A 1 106 ? 13.181 1.526 -1.365 1.00 80.12 106 LYS A O 1
ATOM 864 N N . ASP A 1 107 ? 12.710 0.721 -3.417 1.00 76.69 107 ASP A N 1
ATOM 865 C CA . ASP A 1 107 ? 11.288 1.075 -3.403 1.00 76.69 107 ASP A CA 1
ATOM 866 C C . ASP A 1 107 ? 10.564 0.279 -2.306 1.00 76.69 107 ASP A C 1
ATOM 868 O O . ASP A 1 107 ? 9.830 0.851 -1.500 1.00 76.69 107 ASP A O 1
ATOM 872 N N . ILE A 1 108 ? 10.901 -1.008 -2.136 1.00 83.00 108 ILE A N 1
ATOM 873 C CA . ILE A 1 108 ? 10.429 -1.837 -1.008 1.00 83.00 108 ILE A CA 1
ATOM 874 C C . ILE A 1 108 ? 10.766 -1.194 0.348 1.00 83.00 108 ILE A C 1
ATOM 876 O O . ILE A 1 108 ? 9.933 -1.177 1.259 1.00 83.00 108 ILE A O 1
ATOM 880 N N . LEU A 1 109 ? 11.982 -0.662 0.503 1.00 84.50 109 LEU A N 1
ATOM 881 C CA . LEU A 1 109 ? 12.406 -0.004 1.740 1.00 84.50 109 LEU A CA 1
ATOM 882 C C . LEU A 1 109 ? 11.652 1.315 1.971 1.00 84.50 109 LEU A C 1
ATOM 884 O O . LEU A 1 109 ? 11.241 1.590 3.100 1.00 84.50 109 LEU A O 1
ATOM 888 N N . VAL A 1 110 ? 11.428 2.102 0.916 1.00 84.00 110 VAL A N 1
ATOM 889 C CA . VAL A 1 110 ? 10.633 3.338 0.970 1.00 84.00 110 VAL A CA 1
ATOM 890 C C . VAL A 1 110 ? 9.199 3.039 1.400 1.00 84.00 110 VAL A C 1
ATOM 892 O O . VAL A 1 110 ? 8.713 3.680 2.332 1.00 84.00 110 VAL A O 1
ATOM 895 N N . TYR A 1 111 ? 8.564 2.022 0.817 1.00 86.31 111 TYR A N 1
ATOM 896 C CA . TYR A 1 111 ? 7.239 1.567 1.230 1.00 86.31 111 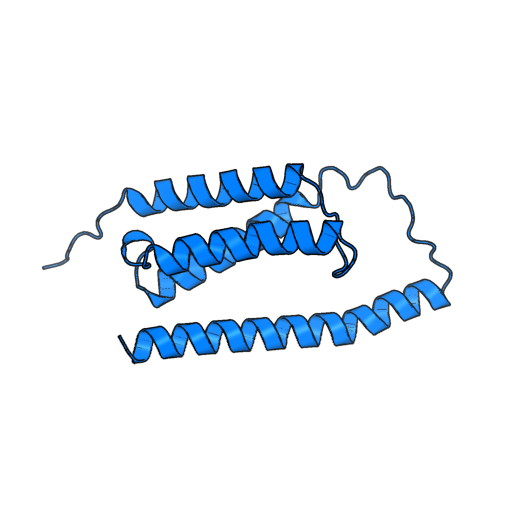TYR A CA 1
ATOM 897 C C . TYR A 1 111 ? 7.206 1.124 2.692 1.00 86.31 111 TYR A C 1
ATOM 899 O O . TYR A 1 111 ? 6.338 1.511 3.467 1.00 86.31 111 TYR A O 1
ATOM 907 N N . PHE A 1 112 ? 8.196 0.347 3.132 1.00 87.75 112 PHE A N 1
ATOM 908 C CA . PHE A 1 112 ? 8.248 -0.079 4.528 1.00 87.75 112 PHE A CA 1
ATOM 909 C C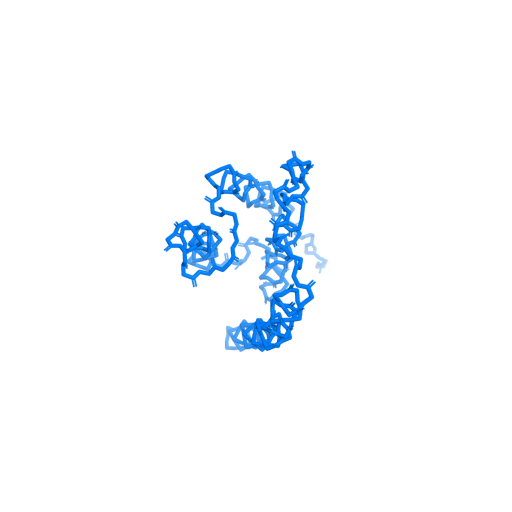 . PHE A 1 112 ? 8.344 1.115 5.496 1.00 87.75 112 PHE A C 1
ATOM 911 O O . PHE A 1 112 ? 7.698 1.126 6.553 1.00 87.75 112 PHE A O 1
ATOM 918 N N . ILE A 1 113 ? 9.120 2.141 5.133 1.00 88.38 113 ILE A N 1
ATOM 919 C CA . ILE A 1 113 ? 9.223 3.394 5.889 1.00 88.38 113 ILE A CA 1
ATOM 920 C C . ILE A 1 113 ? 7.887 4.150 5.865 1.00 88.38 113 ILE A C 1
ATOM 922 O O . ILE A 1 113 ? 7.416 4.560 6.929 1.00 88.38 113 ILE A O 1
ATOM 926 N N . GLY A 1 114 ? 7.256 4.296 4.696 1.00 88.38 114 GLY A N 1
ATOM 927 C CA . GLY A 1 114 ? 5.956 4.949 4.518 1.00 88.38 114 GLY A CA 1
ATOM 928 C C . GLY A 1 114 ? 4.871 4.314 5.386 1.00 88.38 114 GLY A C 1
ATOM 929 O O . GLY A 1 114 ? 4.266 4.991 6.228 1.00 88.38 114 GLY A O 1
ATOM 930 N N . PHE A 1 115 ? 4.714 2.994 5.287 1.00 91.25 115 PHE A N 1
ATOM 931 C CA . PHE A 1 115 ? 3.820 2.199 6.122 1.00 91.25 115 PHE A CA 1
ATOM 932 C C . PHE A 1 115 ? 4.067 2.407 7.618 1.00 91.25 115 PHE A C 1
ATOM 934 O O . PHE A 1 115 ? 3.123 2.573 8.402 1.00 91.25 115 PHE A O 1
ATOM 941 N N . SER A 1 116 ? 5.337 2.393 8.033 1.00 90.00 116 SER A N 1
ATOM 942 C CA . SER A 1 116 ? 5.738 2.528 9.436 1.00 90.00 116 SER A CA 1
ATOM 943 C C . SER A 1 116 ? 5.419 3.919 9.979 1.00 90.00 116 SER A C 1
ATOM 945 O O . SER A 1 116 ? 4.792 4.035 11.035 1.00 90.00 116 SER A O 1
ATOM 947 N N . ILE A 1 117 ? 5.776 4.974 9.241 1.00 90.12 117 ILE A N 1
ATOM 948 C CA . ILE A 1 117 ? 5.484 6.366 9.606 1.00 90.12 117 ILE A CA 1
ATOM 949 C C . ILE A 1 117 ? 3.974 6.577 9.701 1.00 90.12 117 ILE A C 1
ATOM 951 O O . ILE A 1 117 ? 3.488 7.065 10.724 1.00 90.12 117 ILE A O 1
ATOM 955 N N . PHE A 1 118 ? 3.215 6.160 8.683 1.00 90.38 118 PHE A N 1
ATOM 956 C CA . PHE A 1 118 ? 1.756 6.253 8.696 1.00 90.38 118 PHE A CA 1
ATOM 957 C C . PHE A 1 118 ? 1.179 5.523 9.912 1.00 90.38 118 PHE A C 1
ATOM 959 O O . PHE A 1 118 ? 0.364 6.058 10.668 1.00 90.38 118 PHE A O 1
ATOM 966 N N . THR A 1 119 ? 1.662 4.308 10.160 1.00 88.88 119 THR A N 1
ATOM 967 C CA . THR A 1 119 ? 1.210 3.502 11.284 1.00 88.88 119 THR A CA 1
ATOM 968 C C . THR A 1 119 ? 1.471 4.189 12.615 1.00 88.88 119 THR A C 1
ATOM 970 O O . THR A 1 119 ? 0.541 4.274 13.410 1.00 88.88 119 THR A O 1
ATOM 973 N N . LEU A 1 120 ? 2.657 4.755 12.844 1.00 88.19 120 LEU A N 1
ATOM 974 C CA . LEU A 1 120 ? 3.001 5.480 14.072 1.00 88.19 120 LEU A CA 1
ATOM 975 C C . LEU A 1 120 ? 2.183 6.770 14.258 1.00 88.19 120 LEU A C 1
ATOM 977 O O . LEU A 1 120 ? 1.669 7.026 15.355 1.00 88.19 120 LEU A O 1
ATOM 981 N N . LEU A 1 121 ? 2.002 7.556 13.192 1.00 86.19 121 LEU A N 1
ATOM 982 C CA . LEU A 1 121 ? 1.230 8.805 13.216 1.00 86.19 121 LEU A CA 1
ATOM 983 C C . LEU A 1 121 ? -0.242 8.567 13.571 1.00 86.19 121 LEU A C 1
ATOM 985 O O . LEU A 1 121 ? -0.833 9.307 14.361 1.00 86.19 121 LEU A O 1
ATOM 989 N N . PHE A 1 122 ? -0.839 7.506 13.031 1.00 82.69 122 PHE A N 1
ATOM 990 C CA . PHE A 1 122 ? -2.249 7.194 13.259 1.00 82.69 122 PHE A CA 1
ATOM 991 C C . PHE A 1 122 ? -2.470 6.180 14.394 1.00 82.69 122 PHE A C 1
ATOM 993 O O . PHE A 1 122 ? -3.599 6.008 14.854 1.00 82.69 122 PHE A O 1
ATOM 1000 N N . LEU A 1 123 ? -1.403 5.578 14.935 1.00 74.12 123 LEU A N 1
ATOM 1001 C CA . LEU A 1 123 ? -1.410 4.819 16.188 1.00 74.12 123 LEU A CA 1
ATOM 1002 C C . LEU A 1 123 ? -1.352 5.698 17.430 1.00 74.12 123 LEU A C 1
ATOM 1004 O O . LEU A 1 123 ? -1.515 5.127 18.499 1.00 74.12 123 LEU A O 1
ATOM 1008 N N . THR A 1 124 ? -1.157 7.017 17.369 1.00 59.34 124 THR A N 1
ATOM 1009 C CA . THR A 1 124 ? -0.905 7.849 18.570 1.00 59.34 124 THR A CA 1
ATOM 1010 C C . THR A 1 124 ? -2.094 8.704 19.035 1.00 59.34 124 THR A C 1
ATOM 1012 O O . THR A 1 124 ? -2.258 8.892 20.242 1.00 59.34 124 THR A O 1
ATOM 1015 N N . LYS A 1 125 ? -3.044 9.095 18.173 1.00 53.94 125 LYS A N 1
ATOM 1016 C CA . LYS A 1 125 ? -4.243 9.846 18.611 1.00 53.94 125 LYS A CA 1
ATOM 1017 C C . LYS A 1 125 ? -5.431 8.936 18.955 1.00 53.94 125 LYS A C 1
ATOM 1019 O O . LYS A 1 125 ? -5.999 8.276 18.089 1.00 53.94 125 LYS A O 1
ATOM 1024 N N . ARG A 1 126 ? -5.870 8.935 20.226 1.00 56.03 126 ARG A N 1
ATOM 1025 C CA . ARG A 1 126 ? -7.263 8.559 20.552 1.00 56.03 126 ARG A CA 1
ATOM 1026 C C . ARG A 1 126 ? -8.163 9.660 19.975 1.00 56.03 126 ARG A C 1
ATOM 1028 O O . ARG A 1 126 ? -7.898 10.825 20.274 1.00 56.03 126 ARG A O 1
ATOM 1035 N N . PRO A 1 127 ? -9.219 9.353 19.204 1.00 55.09 127 PRO A N 1
ATOM 1036 C CA . PRO A 1 127 ? -10.274 10.337 19.022 1.00 55.09 127 PRO A CA 1
ATOM 1037 C C . PRO A 1 127 ? -10.804 10.683 20.418 1.00 55.09 127 PRO A C 1
ATOM 1039 O O . PRO A 1 127 ? -11.122 9.777 21.196 1.00 55.09 127 PRO A O 1
ATOM 1042 N N . LYS A 1 128 ? -10.843 11.975 20.767 1.00 54.19 128 LYS A N 1
ATOM 1043 C CA . LYS A 1 128 ? -11.638 12.417 21.915 1.00 54.19 128 LYS A CA 1
ATOM 1044 C C . LYS A 1 128 ? -13.052 11.910 21.641 1.00 54.19 128 LYS A C 1
ATOM 1046 O O . LYS A 1 128 ? -13.652 12.278 20.634 1.00 54.19 128 LYS A O 1
ATOM 1051 N N . LYS A 1 129 ? -13.542 10.995 22.480 1.00 47.59 129 LYS A N 1
ATOM 1052 C CA . LYS A 1 129 ? -14.975 10.725 22.559 1.00 47.59 129 LYS A CA 1
ATOM 1053 C C . LYS A 1 129 ? -15.590 12.069 22.936 1.00 47.59 129 LYS A C 1
ATOM 1055 O O . LYS A 1 129 ? -15.399 12.505 24.065 1.00 47.59 129 LYS A O 1
ATOM 1060 N N . ASN A 1 130 ? -16.247 12.731 21.992 1.00 49.62 130 ASN A N 1
ATOM 1061 C CA . ASN A 1 130 ? -17.266 13.702 22.349 1.00 49.62 130 ASN A CA 1
ATOM 1062 C C . ASN A 1 130 ? -18.421 12.858 22.901 1.00 49.62 130 ASN A C 1
ATOM 1064 O O . ASN A 1 130 ? -19.217 12.319 22.132 1.00 49.62 130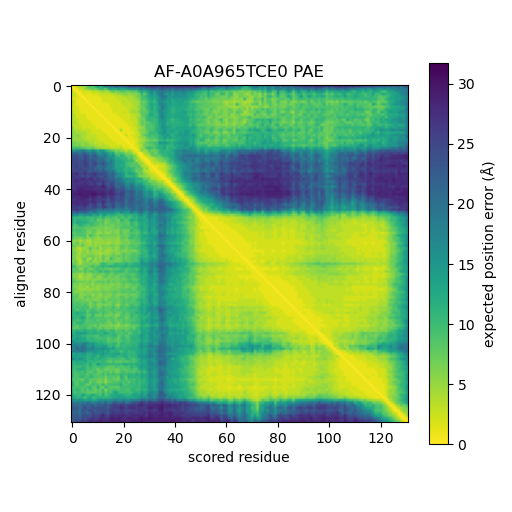 ASN A O 1
ATOM 1068 N N . LEU A 1 131 ? -18.359 12.594 24.206 1.00 42.72 131 LEU A N 1
ATOM 1069 C CA . LEU A 1 131 ? -19.496 12.206 25.031 1.00 42.72 131 LEU A CA 1
ATOM 1070 C C . LEU A 1 131 ? -20.024 13.490 25.658 1.00 42.72 131 LEU A C 1
ATOM 1072 O O . LEU A 1 131 ? -19.169 14.245 26.175 1.00 42.72 131 LEU A O 1
#

Solvent-accessible surface area (backbone atoms only — not comparable to full-atom values): 7572 Å² total; per-residue (Å²): 108,72,69,45,53,49,52,50,52,50,52,51,50,53,48,53,50,52,51,50,53,48,51,60,55,47,52,52,50,57,49,48,35,58,74,73,63,55,67,82,68,84,62,88,77,54,85,86,62,56,66,57,64,52,49,53,52,52,52,52,51,55,48,52,52,15,57,62,52,73,34,55,71,64,45,52,68,69,58,54,51,51,48,52,50,48,60,48,43,52,37,54,40,16,59,72,64,78,41,97,67,84,36,47,74,64,55,48,52,50,49,53,49,50,55,49,51,54,47,54,66,47,63,67,65,76,78,78,77,89,121

Foldseek 3Di:
DVQLVVLVVVVVVVVVVVVVVCVVVVVVVVVVCVVVVVDPPPPVPCPPPPLVVLLVVLVVVCVSQCVSLVASVSRDPVVLVVSLCVSLVVLVCVVVVVDDDDSDPVSNVSSVVSSVVSCVVRVPDDPPPPD

pLDDT: mean 73.95, std 15.97, range [40.0, 91.88]

Secondary structure (DSSP, 8-state):
-HHHHHHHHHHHHHHHHHHHHHHHHHHHHHHHHHHTT------TTGGGTSHHHHHHHHHHHHHHHHHHHSSGGGS-HHHHHHHHHHHHHHHHHHHTTSSSS---HHHHHHHHHHHHHHHHHHTTPPP----

Radius of gyration: 17.93 Å; Cα contacts (8 Å, |Δi|>4): 70; chains: 1; bounding box: 41×24×59 Å

Sequence (131 aa):
MKKRFLYFLLSILCLLIGVGVYYFFKKDILVYESFIGIKKSNIEGYSFANWLPDLCWEISFLFMLSAIWGNWRLVPLSIKLATLSVIVGTELVQMLGWIPGTGDIKDILVYFIGFSIFTLLFLTKRPKKNL